Protein AF-A0A1D7XW94-F1 (afdb_monomer_lite)

Structure (mmCIF, N/CA/C/O backbone):
data_AF-A0A1D7XW94-F1
#
_entry.id   AF-A0A1D7XW94-F1
#
loop_
_atom_site.group_PDB
_atom_site.id
_atom_site.type_symbol
_atom_site.label_atom_id
_atom_site.label_alt_id
_atom_site.label_comp_id
_atom_site.label_asym_id
_atom_site.label_entity_id
_atom_site.label_seq_id
_atom_site.pdbx_PDB_ins_code
_atom_site.Cartn_x
_atom_site.Cartn_y
_atom_site.Cartn_z
_atom_site.occupancy
_atom_site.B_iso_or_equiv
_atom_site.auth_seq_id
_atom_site.auth_comp_id
_atom_site.auth_asym_id
_atom_site.auth_atom_id
_atom_site.pdbx_PDB_model_num
ATOM 1 N N . MET A 1 1 ? 19.358 -14.619 -6.411 1.00 56.75 1 MET A N 1
ATOM 2 C CA . MET A 1 1 ? 19.531 -14.337 -4.968 1.00 56.75 1 MET A CA 1
ATOM 3 C C . MET A 1 1 ? 19.010 -12.947 -4.618 1.00 56.75 1 MET A C 1
ATOM 5 O O . MET A 1 1 ? 18.462 -12.773 -3.538 1.00 56.75 1 MET A O 1
ATOM 9 N N . ASP A 1 2 ? 19.116 -11.988 -5.538 1.00 65.12 2 ASP A N 1
ATOM 10 C CA . ASP A 1 2 ? 18.770 -10.585 -5.275 1.00 65.12 2 ASP A CA 1
ATOM 11 C C . ASP A 1 2 ? 17.261 -10.342 -5.150 1.00 65.12 2 ASP A C 1
ATOM 13 O O . ASP A 1 2 ? 16.844 -9.642 -4.238 1.00 65.12 2 ASP A O 1
ATOM 17 N N . TYR A 1 3 ? 16.421 -11.068 -5.896 1.00 61.44 3 TYR A N 1
ATOM 18 C CA . TYR A 1 3 ? 14.959 -11.053 -5.703 1.00 61.44 3 TYR A CA 1
ATOM 19 C C . TYR A 1 3 ? 14.503 -11.520 -4.308 1.00 61.44 3 TYR A C 1
ATOM 21 O O . TYR A 1 3 ? 13.499 -11.045 -3.788 1.00 61.44 3 TYR A O 1
ATOM 29 N N . LEU A 1 4 ? 15.251 -12.431 -3.674 1.00 61.69 4 LEU A N 1
ATOM 30 C CA . LEU A 1 4 ? 14.931 -12.933 -2.333 1.00 61.69 4 LEU A CA 1
ATOM 31 C C . LEU A 1 4 ? 15.350 -11.927 -1.250 1.00 61.69 4 LEU A C 1
ATOM 33 O O . LEU A 1 4 ? 14.636 -11.745 -0.266 1.00 61.69 4 LEU A O 1
ATOM 37 N N . LYS A 1 5 ? 16.467 -11.217 -1.471 1.00 63.78 5 LYS A N 1
ATOM 38 C CA . LYS A 1 5 ? 16.864 -10.061 -0.654 1.00 63.78 5 LYS A CA 1
ATOM 39 C C . LYS A 1 5 ? 15.837 -8.934 -0.775 1.00 63.78 5 LYS A C 1
ATOM 41 O O . LYS A 1 5 ? 15.461 -8.370 0.242 1.00 63.78 5 LYS A O 1
ATOM 46 N N . LEU A 1 6 ? 15.334 -8.675 -1.984 1.00 65.19 6 LEU A N 1
ATOM 47 C CA . LEU A 1 6 ? 14.254 -7.722 -2.253 1.00 65.19 6 LEU A CA 1
ATOM 48 C C . LEU A 1 6 ? 12.985 -8.040 -1.467 1.00 65.19 6 LEU A C 1
ATOM 50 O O . LEU A 1 6 ? 12.445 -7.167 -0.800 1.00 65.19 6 LEU A O 1
ATOM 54 N N . GLY A 1 7 ? 12.524 -9.293 -1.541 1.00 64.81 7 GLY A N 1
ATOM 55 C CA . GLY A 1 7 ? 11.327 -9.729 -0.828 1.00 64.81 7 GLY A CA 1
ATOM 56 C C . GLY A 1 7 ? 11.471 -9.518 0.676 1.00 64.81 7 GLY A C 1
ATOM 57 O O . GLY A 1 7 ? 10.604 -8.917 1.298 1.00 64.81 7 GLY A O 1
ATOM 58 N N . LEU A 1 8 ? 12.605 -9.921 1.257 1.00 63.69 8 LEU A N 1
ATOM 59 C CA . LEU A 1 8 ? 12.898 -9.696 2.677 1.00 63.69 8 LEU A CA 1
ATOM 60 C C . LEU A 1 8 ? 12.964 -8.209 3.040 1.00 63.69 8 LEU A C 1
ATOM 62 O O . LEU A 1 8 ? 12.473 -7.823 4.097 1.00 63.69 8 LEU A O 1
ATOM 66 N N . LEU A 1 9 ? 13.533 -7.376 2.169 1.00 67.94 9 LEU A N 1
ATOM 67 C CA . LEU A 1 9 ? 13.648 -5.941 2.391 1.00 67.94 9 LEU A CA 1
ATOM 68 C C . LEU A 1 9 ? 12.273 -5.254 2.353 1.00 67.94 9 LEU A C 1
ATOM 70 O O . LEU A 1 9 ? 11.955 -4.490 3.259 1.00 67.94 9 LEU A O 1
ATOM 74 N N . PHE A 1 10 ? 11.429 -5.572 1.367 1.00 67.56 10 PHE A N 1
ATOM 75 C CA . PHE A 1 10 ? 10.067 -5.037 1.274 1.00 67.56 10 PHE A CA 1
ATOM 76 C C . PHE A 1 10 ? 9.159 -5.548 2.387 1.00 67.56 10 PHE A C 1
ATOM 78 O O . PHE A 1 10 ? 8.374 -4.776 2.926 1.00 67.56 10 PHE A O 1
ATOM 85 N N . SER A 1 11 ? 9.323 -6.806 2.798 1.00 64.81 11 SER A N 1
ATOM 86 C CA . SER A 1 11 ? 8.628 -7.367 3.962 1.00 64.81 11 SER A CA 1
ATOM 87 C C . SER A 1 11 ? 9.019 -6.625 5.241 1.00 64.81 11 SER A C 1
ATOM 89 O O . SER A 1 11 ? 8.159 -6.240 6.028 1.00 64.81 11 SER A O 1
ATOM 91 N N . ALA A 1 12 ? 10.322 -6.397 5.439 1.00 63.41 12 ALA A N 1
ATOM 92 C CA . ALA A 1 12 ? 10.849 -5.715 6.612 1.00 63.41 12 ALA A CA 1
ATOM 93 C C . ALA A 1 12 ? 10.420 -4.246 6.653 1.00 63.41 12 ALA A C 1
ATOM 95 O O . ALA A 1 12 ? 9.953 -3.795 7.693 1.00 63.41 12 ALA A O 1
ATOM 96 N N . PHE A 1 13 ? 10.525 -3.511 5.541 1.00 66.19 13 PHE A N 1
ATOM 97 C CA . PHE A 1 13 ? 10.096 -2.113 5.486 1.00 66.19 13 PHE A CA 1
ATOM 98 C C . PHE A 1 13 ? 8.578 -1.963 5.526 1.00 66.19 13 PHE A C 1
ATOM 100 O O . PHE A 1 13 ? 8.105 -1.102 6.254 1.00 66.19 13 PHE A O 1
ATOM 107 N N . GLY A 1 14 ? 7.817 -2.794 4.811 1.00 66.00 14 GLY A N 1
ATOM 108 C CA . GLY A 1 14 ? 6.354 -2.748 4.819 1.00 66.00 14 GLY A CA 1
ATOM 109 C C . GLY A 1 14 ? 5.788 -3.010 6.214 1.00 66.00 14 GLY A C 1
ATOM 110 O O . GLY A 1 14 ? 5.032 -2.192 6.729 1.00 66.00 14 GLY A O 1
ATOM 111 N N . CYS A 1 15 ? 6.247 -4.069 6.891 1.00 63.59 15 CYS A N 1
ATOM 112 C CA . CYS A 1 15 ? 5.873 -4.306 8.287 1.00 63.59 15 CYS A CA 1
ATOM 113 C C . CYS A 1 15 ? 6.396 -3.220 9.233 1.00 63.59 15 CYS A C 1
ATOM 115 O O . CYS A 1 15 ? 5.693 -2.835 10.160 1.00 63.59 15 CYS A O 1
ATOM 117 N N . PHE A 1 16 ? 7.620 -2.720 9.041 1.00 61.59 16 PHE A N 1
ATOM 118 C CA . PHE A 1 16 ? 8.176 -1.685 9.912 1.00 61.59 16 PHE A CA 1
ATOM 119 C C . PHE A 1 16 ? 7.407 -0.370 9.793 1.00 61.59 16 PHE A C 1
ATOM 121 O O . PHE A 1 16 ? 7.019 0.195 10.811 1.00 61.59 16 PHE A O 1
ATOM 128 N N . PHE A 1 17 ? 7.163 0.112 8.574 1.00 63.09 17 PHE A N 1
ATOM 129 C CA . PHE A 1 17 ? 6.414 1.341 8.352 1.00 63.09 17 PHE A CA 1
ATOM 130 C C . PHE A 1 17 ? 4.985 1.201 8.834 1.00 63.09 17 PHE A C 1
ATOM 132 O O . PHE A 1 17 ? 4.519 2.094 9.527 1.00 63.09 17 PHE A O 1
ATOM 139 N N . GLU A 1 18 ? 4.312 0.091 8.552 1.00 64.94 18 GLU A N 1
ATOM 140 C CA . GLU A 1 18 ? 2.935 -0.087 8.992 1.00 64.94 18 GLU A CA 1
ATOM 141 C C . GLU A 1 18 ? 2.832 -0.157 10.519 1.00 64.94 18 GLU A C 1
ATOM 143 O O . GLU A 1 18 ? 2.055 0.609 11.083 1.00 64.94 18 GLU A O 1
ATOM 148 N N . VAL A 1 19 ? 3.684 -0.930 11.207 1.00 60.78 19 VAL A N 1
ATOM 149 C CA . VAL A 1 19 ? 3.743 -0.955 12.682 1.00 60.78 19 VAL A CA 1
ATOM 150 C C . VAL A 1 19 ? 4.079 0.425 13.250 1.00 60.78 19 VAL A C 1
ATOM 152 O O . VAL A 1 19 ? 3.491 0.847 14.244 1.00 60.78 19 VAL A O 1
ATOM 155 N N . VAL A 1 20 ? 5.009 1.165 12.644 1.00 59.38 20 VAL A N 1
ATOM 156 C CA . VAL A 1 20 ? 5.377 2.518 13.091 1.00 59.38 20 VAL A CA 1
ATOM 157 C C . VAL A 1 20 ? 4.236 3.511 12.849 1.00 59.38 20 VAL A C 1
ATOM 159 O O . VAL A 1 20 ? 3.921 4.302 13.733 1.00 59.38 20 VAL A O 1
ATOM 162 N N . PHE A 1 21 ? 3.574 3.473 11.696 1.00 63.09 21 PHE A N 1
ATOM 163 C CA . PHE A 1 21 ? 2.481 4.387 11.373 1.00 63.09 21 PHE A CA 1
ATOM 164 C C . PHE A 1 21 ? 1.230 4.095 12.191 1.00 63.09 21 PHE A C 1
ATOM 166 O O . PHE A 1 21 ? 0.681 5.031 12.769 1.00 63.09 21 PHE A O 1
ATOM 173 N N . THR A 1 22 ? 0.805 2.833 12.294 1.00 62.53 22 THR A N 1
ATOM 174 C CA . THR A 1 22 ? -0.325 2.446 13.154 1.00 62.53 22 THR A CA 1
ATOM 175 C C . THR A 1 22 ? -0.016 2.764 14.610 1.00 62.53 22 THR A C 1
ATOM 177 O O . THR A 1 22 ? -0.821 3.418 15.263 1.00 62.53 22 THR A O 1
ATOM 180 N N . SER A 1 23 ? 1.189 2.449 15.103 1.00 57.44 23 SER A N 1
ATOM 181 C CA . SER A 1 23 ? 1.563 2.780 16.484 1.00 57.44 23 SER A CA 1
ATOM 182 C C . SER A 1 23 ? 1.572 4.278 16.775 1.00 57.44 23 SER A C 1
ATOM 184 O O . SER A 1 23 ? 1.051 4.694 17.811 1.00 57.44 23 SER A O 1
ATOM 186 N N . ILE A 1 24 ? 2.133 5.103 15.887 1.00 63.44 24 ILE A N 1
ATOM 187 C CA . ILE A 1 24 ? 2.153 6.562 16.047 1.00 63.44 24 ILE A CA 1
ATOM 188 C C . ILE A 1 24 ? 0.734 7.122 15.952 1.00 63.44 24 ILE A C 1
ATOM 190 O O . ILE A 1 24 ? 0.333 7.914 16.805 1.00 63.44 24 ILE A O 1
ATOM 194 N N . TYR A 1 25 ? -0.030 6.716 14.939 1.00 64.06 25 TYR A N 1
ATOM 195 C CA . TYR A 1 25 ? -1.378 7.215 14.702 1.00 64.06 25 TYR A CA 1
ATOM 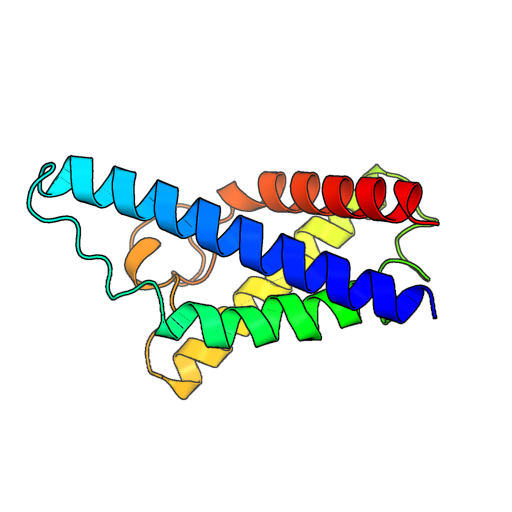196 C C . TYR A 1 25 ? -2.322 6.854 15.851 1.00 64.06 25 TYR A C 1
ATOM 198 O O . TYR A 1 25 ? -2.956 7.747 16.417 1.00 64.06 25 TYR A O 1
ATOM 206 N N . ASP A 1 26 ? -2.348 5.588 16.269 1.00 63.47 26 ASP A N 1
ATOM 207 C CA . ASP A 1 26 ? -3.191 5.124 17.370 1.00 63.47 26 ASP A CA 1
ATOM 208 C C . ASP A 1 26 ? -2.783 5.772 18.689 1.00 63.47 26 ASP A C 1
ATOM 210 O O . ASP A 1 26 ? -3.645 6.201 19.457 1.00 63.47 26 ASP A O 1
ATOM 214 N N . SER A 1 27 ? -1.478 5.947 18.927 1.00 61.34 27 SER A N 1
ATOM 215 C CA . SER A 1 27 ? -0.986 6.674 20.102 1.00 61.34 27 SER A CA 1
ATOM 216 C C . SER A 1 27 ? -1.455 8.128 20.106 1.00 61.34 27 SER A C 1
ATOM 218 O O . SER A 1 27 ? -1.871 8.628 21.150 1.00 61.34 27 SER A O 1
ATOM 220 N N . ILE A 1 28 ? -1.429 8.813 18.958 1.00 68.12 28 ILE A N 1
ATOM 221 C CA . ILE A 1 28 ? -1.916 10.193 18.828 1.00 68.12 28 ILE A CA 1
ATOM 222 C C . ILE A 1 28 ? -3.431 10.248 19.057 1.00 68.12 28 ILE A C 1
ATOM 224 O O . ILE A 1 28 ? -3.906 11.083 19.826 1.00 68.12 28 ILE A O 1
ATOM 228 N N . VAL A 1 29 ? -4.200 9.352 18.435 1.00 67.12 29 VAL A N 1
ATOM 229 C CA . VAL A 1 29 ? -5.664 9.325 18.553 1.00 67.12 29 VAL A CA 1
ATOM 230 C C . VAL A 1 29 ? -6.101 9.000 19.981 1.00 67.12 29 VAL A C 1
ATOM 232 O O . VAL A 1 29 ? -6.954 9.703 20.529 1.00 67.12 29 VAL A O 1
ATOM 235 N N . GLN A 1 30 ? -5.508 7.983 20.609 1.00 65.62 30 GLN A N 1
ATOM 236 C CA . GLN A 1 30 ? -5.800 7.621 21.997 1.00 65.62 30 GLN A CA 1
ATOM 237 C C . GLN A 1 30 ? -5.363 8.725 22.963 1.00 65.62 30 GLN A C 1
ATOM 239 O O . GLN A 1 30 ? -6.108 9.062 23.884 1.00 65.62 30 GLN A O 1
ATOM 244 N N . TYR A 1 31 ? -4.211 9.362 22.729 1.00 69.06 31 TYR A N 1
ATOM 245 C CA . TYR A 1 31 ? -3.770 10.506 23.526 1.00 69.06 31 TYR A CA 1
ATOM 246 C C . TYR A 1 31 ? -4.766 11.671 23.463 1.00 69.06 31 TYR A C 1
ATOM 248 O O . TYR A 1 31 ? -5.091 12.247 24.502 1.00 69.06 31 TYR A O 1
ATOM 256 N N . ILE A 1 32 ? -5.283 11.992 22.271 1.00 75.88 32 ILE A N 1
ATOM 257 C CA . ILE A 1 32 ? -6.263 13.070 22.073 1.00 75.88 32 ILE A CA 1
ATOM 258 C C . ILE A 1 32 ? -7.615 12.727 22.715 1.00 75.88 32 ILE A C 1
ATOM 260 O O . ILE A 1 32 ? -8.233 13.600 23.321 1.00 75.88 32 ILE A O 1
ATOM 264 N N . LYS A 1 33 ? -8.090 11.481 22.584 1.00 72.88 33 LYS A N 1
ATOM 265 C CA . LYS A 1 33 ? -9.424 11.079 23.062 1.00 72.88 33 LYS A CA 1
ATOM 266 C C . LYS A 1 33 ? -9.483 10.768 24.557 1.00 72.88 33 LYS A C 1
ATOM 268 O O . LYS A 1 33 ? -10.458 11.130 25.207 1.00 72.88 33 LYS A O 1
ATOM 273 N N . GLU A 1 34 ? -8.481 10.080 25.098 1.00 71.12 34 GLU A N 1
ATOM 274 C CA . GLU A 1 34 ? -8.553 9.471 26.437 1.00 71.12 34 GLU A CA 1
ATOM 275 C C . GLU A 1 34 ? -7.481 9.976 27.412 1.00 71.12 34 GLU A C 1
ATOM 277 O O . GLU A 1 34 ? -7.540 9.704 28.616 1.00 71.1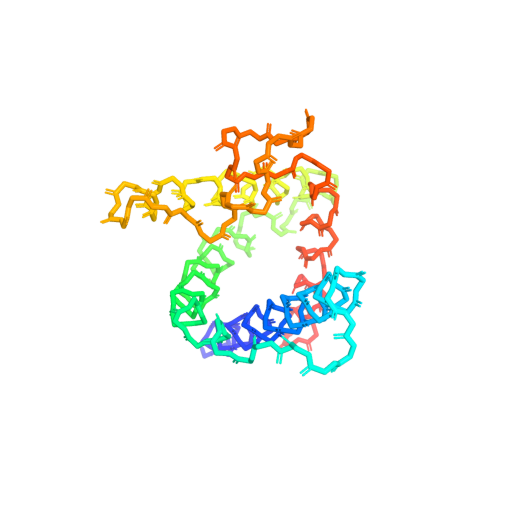2 34 GLU A O 1
ATOM 282 N N . GLY A 1 35 ? -6.514 10.748 26.913 1.00 65.81 35 GLY A N 1
ATOM 283 C CA . GLY A 1 35 ? -5.380 11.235 27.687 1.00 65.81 35 GLY A CA 1
ATOM 284 C C . GLY A 1 35 ? -4.311 10.164 27.944 1.00 65.81 35 GLY A C 1
ATOM 285 O O . GLY A 1 35 ? -4.508 8.961 27.787 1.00 65.81 35 GLY A O 1
ATOM 286 N N . ARG A 1 36 ? -3.128 10.610 28.385 1.00 61.47 36 ARG A N 1
ATOM 287 C CA . ARG A 1 36 ? -1.884 9.811 28.454 1.00 61.47 36 ARG A CA 1
ATOM 288 C C . ARG A 1 36 ? -1.962 8.492 29.248 1.00 61.47 36 ARG A C 1
ATOM 290 O O . ARG A 1 36 ? -1.093 7.646 29.080 1.00 61.47 36 ARG A O 1
ATOM 297 N N . LYS A 1 37 ? -2.938 8.318 30.147 1.00 57.75 37 LYS A N 1
ATOM 298 C CA . LYS A 1 37 ? -2.992 7.190 31.102 1.00 57.75 37 LYS A CA 1
ATOM 299 C C . LYS A 1 37 ? -3.723 5.939 30.593 1.00 57.75 37 LYS A C 1
ATOM 301 O O . LYS A 1 37 ? -3.690 4.934 31.294 1.00 57.75 37 LYS A O 1
ATOM 306 N N . LYS A 1 38 ? -4.382 5.994 29.432 1.00 53.81 38 LYS A N 1
ATOM 307 C CA . LYS A 1 38 ? -5.238 4.908 28.918 1.00 53.81 38 LYS A CA 1
ATOM 308 C C . LYS A 1 38 ? -4.815 4.343 27.559 1.00 53.81 38 LYS A C 1
ATOM 310 O O . LYS A 1 38 ? -5.591 3.630 26.940 1.00 53.81 38 LYS A O 1
ATOM 315 N N . VAL A 1 39 ? -3.594 4.631 27.108 1.00 56.31 39 VAL A N 1
ATOM 316 C CA . VAL A 1 39 ? -3.110 4.102 25.827 1.00 56.31 39 VAL A CA 1
ATOM 317 C C . VAL A 1 39 ? -2.981 2.573 25.926 1.00 56.31 39 VAL A C 1
ATOM 319 O O . VAL A 1 39 ? -2.158 2.078 26.697 1.00 56.31 39 VAL A O 1
ATOM 322 N N . ASP A 1 40 ? -3.825 1.828 25.207 1.00 51.81 40 ASP A N 1
ATOM 323 C CA . ASP A 1 40 ? -3.903 0.364 25.275 1.00 51.81 40 ASP A CA 1
ATOM 324 C C . ASP A 1 40 ? -3.080 -0.272 24.148 1.00 51.81 40 ASP A C 1
ATOM 326 O O . ASP A 1 40 ? -3.410 -0.166 22.968 1.00 51.81 40 ASP A O 1
ATOM 330 N N . VAL A 1 41 ? -1.996 -0.948 24.538 1.00 53.94 41 VAL A N 1
ATOM 331 C CA . VAL A 1 41 ? -0.926 -1.440 23.651 1.00 53.94 41 VAL A CA 1
ATOM 332 C C . VAL A 1 41 ? -1.209 -2.831 23.054 1.00 53.94 41 VAL A C 1
ATOM 334 O O . VAL A 1 41 ? -0.344 -3.446 22.434 1.00 53.94 41 VAL A O 1
ATOM 337 N N . ARG A 1 42 ? -2.414 -3.380 23.254 1.00 46.91 42 ARG A N 1
ATOM 338 C CA . ARG A 1 42 ? -2.732 -4.788 22.936 1.00 46.91 42 ARG A CA 1
ATOM 339 C C . ARG A 1 42 ? -3.261 -5.033 21.518 1.00 46.91 42 ARG A C 1
ATOM 341 O O . ARG A 1 42 ? -3.111 -6.142 21.012 1.00 46.91 42 ARG A O 1
ATOM 348 N N . PHE A 1 43 ? -3.802 -4.016 20.843 1.00 44.41 43 PHE A N 1
ATOM 349 C CA . PHE A 1 43 ? -4.267 -4.119 19.444 1.00 44.41 43 PHE A CA 1
ATOM 350 C C . PHE A 1 43 ? -3.129 -4.209 18.406 1.00 44.41 43 PHE A C 1
ATOM 352 O O . PHE A 1 43 ? -3.376 -4.459 17.231 1.00 44.41 43 PHE A O 1
ATOM 359 N N . PHE A 1 44 ? -1.878 -4.117 18.859 1.00 52.19 44 PHE A N 1
ATOM 360 C CA . PHE A 1 44 ? -0.658 -4.083 18.052 1.00 52.19 44 PHE A CA 1
ATOM 361 C C . PHE A 1 44 ? -0.191 -5.469 17.566 1.00 52.19 44 PHE A C 1
ATOM 363 O O . PHE A 1 44 ? 0.793 -5.559 16.843 1.00 52.19 44 PHE A O 1
ATOM 370 N N . GLY A 1 45 ? -0.815 -6.572 18.003 1.00 43.03 45 GLY A N 1
ATOM 371 C CA . GLY A 1 45 ? -0.290 -7.931 17.777 1.00 43.03 45 GLY A CA 1
ATOM 372 C C . GLY A 1 45 ? -1.019 -8.757 16.713 1.00 43.03 45 GLY A C 1
ATOM 373 O O . GLY A 1 45 ? -0.379 -9.391 15.879 1.00 43.03 45 GLY A O 1
ATOM 374 N N . TYR A 1 46 ? -2.355 -8.768 16.742 1.00 50.28 46 TYR A N 1
ATOM 375 C CA . TYR A 1 46 ? -3.161 -9.651 15.882 1.00 50.28 46 TYR A CA 1
ATOM 376 C C . TYR A 1 46 ? -3.172 -9.203 14.420 1.00 50.28 46 TYR A C 1
ATOM 378 O O . TYR A 1 46 ? -3.044 -10.025 13.514 1.00 50.28 46 TYR A O 1
ATOM 386 N N . TRP A 1 47 ? -3.264 -7.895 14.196 1.00 55.03 47 TRP A N 1
ATOM 387 C CA . TRP A 1 47 ? -3.243 -7.321 12.857 1.00 55.03 47 TRP A CA 1
ATOM 388 C C . TRP A 1 47 ? -1.862 -7.435 12.210 1.00 55.03 47 TRP A C 1
ATOM 390 O O . TRP A 1 47 ? -1.762 -7.813 11.047 1.00 55.03 47 TRP A O 1
ATOM 400 N N . SER A 1 48 ? -0.797 -7.275 12.997 1.00 54.28 48 SER A N 1
ATOM 401 C CA . SER A 1 48 ? 0.599 -7.398 12.562 1.00 54.28 48 SER A CA 1
ATOM 402 C C . SER A 1 48 ? 0.922 -8.736 11.890 1.00 54.28 48 SER A C 1
ATOM 404 O O . SER A 1 48 ? 1.710 -8.776 10.951 1.00 54.28 48 SER A O 1
ATOM 406 N N . ILE A 1 49 ? 0.290 -9.842 12.305 1.00 62.28 49 ILE A N 1
ATOM 407 C CA . ILE A 1 49 ? 0.481 -11.154 11.657 1.00 62.28 49 ILE A CA 1
ATOM 408 C C . ILE A 1 49 ? -0.160 -11.189 10.263 1.00 62.28 49 ILE A C 1
ATOM 410 O O . ILE A 1 49 ? 0.434 -11.715 9.321 1.00 62.28 49 ILE A O 1
ATOM 414 N N . LEU A 1 50 ? -1.357 -10.619 10.111 1.00 63.41 50 LEU A N 1
ATOM 415 C CA . LEU A 1 50 ? -2.031 -10.528 8.813 1.00 63.41 50 LEU A CA 1
ATOM 416 C C . LEU A 1 50 ? -1.287 -9.572 7.875 1.00 63.41 50 LEU A C 1
ATOM 418 O O . LEU A 1 50 ? -1.148 -9.852 6.685 1.00 63.41 50 LEU A O 1
ATOM 422 N N . TYR A 1 51 ? -0.715 -8.502 8.418 1.00 63.78 51 TYR A N 1
ATOM 423 C CA . TYR A 1 51 ? 0.103 -7.563 7.665 1.00 63.78 51 TYR A CA 1
ATOM 424 C C . TYR A 1 51 ? 1.451 -8.140 7.231 1.00 63.78 51 TYR A C 1
ATOM 426 O O . TYR A 1 51 ? 1.890 -7.846 6.124 1.00 63.78 51 TYR A O 1
ATOM 434 N N . ILE A 1 52 ? 2.063 -9.051 7.998 1.00 66.25 52 ILE A N 1
ATOM 435 C CA . ILE A 1 52 ? 3.210 -9.841 7.509 1.00 66.25 52 ILE A CA 1
ATOM 436 C C . ILE A 1 52 ? 2.839 -10.625 6.246 1.00 66.25 52 ILE A C 1
ATOM 438 O O . ILE A 1 52 ? 3.646 -10.733 5.329 1.00 66.25 52 ILE A O 1
ATOM 442 N N . LEU A 1 53 ? 1.620 -11.153 6.150 1.00 68.06 53 LEU A N 1
ATOM 443 C CA . LEU A 1 53 ? 1.160 -11.842 4.942 1.00 68.06 53 LEU A CA 1
ATOM 444 C C . LEU A 1 53 ? 0.979 -10.868 3.767 1.00 68.06 53 LEU A C 1
ATOM 446 O O . LEU A 1 53 ? 1.449 -11.138 2.660 1.00 68.06 53 LEU A O 1
ATOM 450 N N . VAL A 1 54 ? 0.353 -9.716 4.007 1.00 69.50 54 VAL A N 1
ATOM 451 C CA . VAL A 1 54 ? 0.092 -8.704 2.971 1.00 69.50 54 VAL A CA 1
ATOM 452 C C . VAL A 1 54 ? 1.390 -8.048 2.492 1.00 69.50 54 VAL A C 1
ATOM 454 O O . VAL A 1 54 ? 1.723 -8.127 1.310 1.00 69.50 54 VAL A O 1
ATOM 457 N N . TYR A 1 55 ? 2.166 -7.451 3.391 1.00 68.69 55 TYR A N 1
ATOM 458 C CA . TYR A 1 55 ? 3.412 -6.770 3.039 1.00 68.69 55 TYR A CA 1
ATOM 459 C C . TYR A 1 55 ? 4.548 -7.745 2.742 1.00 68.69 55 TYR A C 1
ATOM 461 O O . TYR A 1 55 ? 5.399 -7.469 1.899 1.00 68.69 55 TYR A O 1
ATOM 469 N N . GLY A 1 56 ? 4.560 -8.903 3.399 1.00 67.94 56 GLY A N 1
ATOM 470 C CA . GLY A 1 56 ? 5.644 -9.858 3.237 1.00 67.94 56 GLY A CA 1
ATOM 471 C C . GLY A 1 56 ? 5.516 -10.733 1.998 1.00 67.94 56 GLY A C 1
ATOM 472 O O . GLY A 1 56 ? 6.506 -10.986 1.311 1.00 67.94 56 GLY A O 1
ATOM 473 N N . VAL A 1 57 ? 4.296 -11.165 1.666 1.00 74.50 57 VAL A N 1
ATOM 474 C CA . VAL A 1 57 ? 4.057 -12.078 0.541 1.00 74.50 57 VAL A CA 1
ATOM 475 C C . VAL A 1 57 ? 3.444 -11.345 -0.642 1.00 74.50 57 VAL A C 1
ATOM 477 O O . VAL A 1 57 ? 4.014 -11.388 -1.733 1.00 74.50 57 VAL A O 1
ATOM 480 N N . VAL A 1 58 ? 2.306 -10.669 -0.456 1.00 76.12 58 VAL A N 1
ATOM 481 C CA . VAL A 1 58 ? 1.552 -10.073 -1.574 1.00 76.12 58 VAL A CA 1
ATOM 482 C C . VAL A 1 58 ? 2.319 -8.902 -2.186 1.00 76.12 58 VAL A C 1
ATOM 484 O O . VAL A 1 58 ? 2.545 -8.895 -3.397 1.00 76.12 58 VAL A O 1
ATOM 487 N N . LEU A 1 59 ? 2.791 -7.961 -1.365 1.00 77.50 59 LEU A N 1
ATOM 488 C CA . LEU A 1 59 ? 3.545 -6.801 -1.840 1.00 77.50 59 LEU A CA 1
ATOM 489 C C . LEU A 1 59 ? 4.887 -7.205 -2.464 1.00 77.50 59 LEU A C 1
ATOM 491 O O . LEU A 1 59 ? 5.206 -6.768 -3.569 1.00 77.50 59 LEU A O 1
ATOM 495 N N . SER A 1 60 ? 5.648 -8.087 -1.812 1.00 76.19 60 SER A N 1
ATOM 496 C CA . SER A 1 60 ? 6.892 -8.631 -2.375 1.00 76.19 60 SER A CA 1
ATOM 497 C C . SER A 1 60 ? 6.662 -9.315 -3.727 1.00 76.19 60 SER A C 1
ATOM 499 O O . SER A 1 60 ? 7.427 -9.106 -4.669 1.00 76.19 60 SER A O 1
ATOM 501 N N . SER A 1 61 ? 5.589 -10.106 -3.847 1.00 79.94 61 SER A N 1
ATOM 502 C CA . SER A 1 61 ? 5.234 -10.785 -5.099 1.00 79.94 61 SER A CA 1
ATOM 503 C C . SER A 1 61 ? 4.850 -9.788 -6.186 1.00 79.94 61 SER A C 1
ATOM 505 O O . SER A 1 61 ? 5.301 -9.934 -7.319 1.00 79.94 61 SER A O 1
ATOM 507 N N . PHE A 1 62 ? 4.077 -8.749 -5.853 1.00 82.94 62 PHE A N 1
ATOM 508 C CA . PHE A 1 62 ? 3.772 -7.660 -6.780 1.00 82.94 62 PHE A CA 1
ATOM 509 C C . PHE A 1 62 ? 5.053 -6.993 -7.289 1.00 82.94 62 PHE A C 1
ATOM 511 O O . PHE A 1 62 ? 5.215 -6.830 -8.497 1.00 82.94 62 PHE A O 1
ATOM 518 N N . TRP A 1 63 ? 6.001 -6.678 -6.405 1.00 80.62 63 TRP A N 1
ATOM 519 C CA . TRP A 1 63 ? 7.255 -6.049 -6.816 1.00 80.62 63 TRP A CA 1
ATOM 520 C C . TRP A 1 63 ? 8.079 -6.926 -7.757 1.00 80.62 63 TRP A C 1
ATOM 522 O O . TRP A 1 63 ? 8.495 -6.471 -8.822 1.00 80.62 63 TRP A O 1
ATOM 532 N N . ILE A 1 64 ? 8.288 -8.190 -7.386 1.00 80.25 64 ILE A N 1
ATOM 533 C CA . ILE A 1 64 ? 9.155 -9.115 -8.126 1.00 80.25 64 ILE A CA 1
ATOM 534 C C . ILE A 1 64 ? 8.525 -9.528 -9.460 1.00 80.25 64 ILE A C 1
ATOM 536 O O . ILE A 1 64 ? 9.219 -9.600 -10.472 1.00 80.25 64 ILE A O 1
ATOM 540 N N . LEU A 1 65 ? 7.224 -9.823 -9.463 1.00 83.38 65 LEU A N 1
ATOM 541 C CA . LEU A 1 65 ? 6.544 -10.416 -10.614 1.00 83.38 65 LEU A CA 1
ATOM 542 C C . LEU A 1 65 ? 5.917 -9.377 -11.542 1.00 83.38 65 LEU A C 1
ATOM 544 O O . LEU A 1 65 ? 5.711 -9.680 -12.715 1.00 83.38 65 LEU A O 1
ATOM 548 N N . VAL A 1 66 ? 5.592 -8.184 -11.034 1.00 85.12 66 VAL A N 1
ATOM 549 C CA . VAL A 1 66 ? 4.848 -7.165 -11.786 1.00 85.12 66 VAL A CA 1
ATOM 550 C C . VAL A 1 66 ? 5.630 -5.860 -11.893 1.00 85.12 66 VAL A C 1
ATOM 552 O O . VAL A 1 66 ? 5.935 -5.421 -13.002 1.00 85.12 66 VAL A O 1
ATOM 555 N N . ALA A 1 67 ? 5.971 -5.239 -10.763 1.00 84.25 67 ALA A N 1
ATOM 556 C CA . ALA A 1 67 ? 6.499 -3.880 -10.764 1.00 84.25 67 ALA A CA 1
ATOM 557 C C . ALA A 1 67 ? 7.870 -3.784 -11.445 1.00 84.25 67 ALA A C 1
ATOM 559 O O . ALA A 1 67 ? 8.014 -3.040 -12.408 1.00 84.25 67 ALA A O 1
ATOM 560 N N . VAL A 1 68 ? 8.856 -4.575 -11.011 1.00 82.44 68 VAL A N 1
ATOM 561 C CA . VAL A 1 68 ? 10.211 -4.575 -11.589 1.00 82.44 68 VAL A CA 1
ATOM 562 C C . VAL A 1 68 ? 10.215 -4.906 -13.092 1.00 82.44 68 VAL A C 1
ATOM 564 O O . VAL A 1 68 ? 10.803 -4.138 -13.853 1.00 82.44 68 VAL A O 1
ATOM 567 N N . PRO A 1 69 ? 9.584 -6.001 -13.562 1.00 84.62 69 PRO A N 1
ATOM 568 C CA . PRO A 1 69 ? 9.659 -6.371 -14.975 1.00 84.62 69 PRO A CA 1
ATOM 569 C C 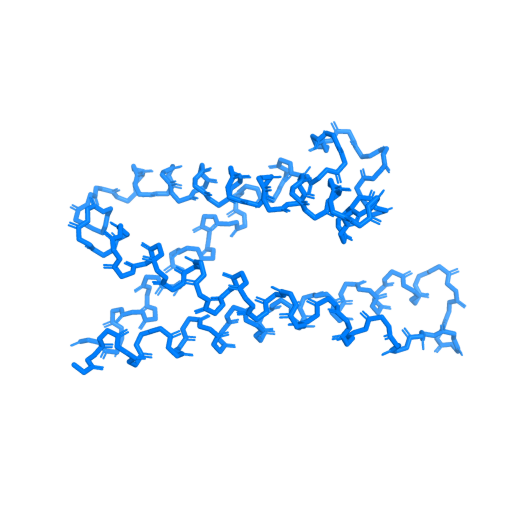. PRO A 1 69 ? 8.840 -5.472 -15.912 1.00 84.62 69 PRO A C 1
ATOM 571 O O . PRO A 1 69 ? 9.251 -5.288 -17.056 1.00 84.62 69 PRO A O 1
ATOM 574 N N . TYR A 1 70 ? 7.700 -4.927 -15.467 1.00 87.44 70 TYR A N 1
ATOM 575 C CA . TYR A 1 70 ? 6.743 -4.278 -16.378 1.00 87.44 70 TYR A CA 1
ATOM 576 C C . TYR A 1 70 ? 6.449 -2.813 -16.065 1.00 87.44 70 TYR A C 1
ATOM 578 O O . TYR A 1 70 ? 6.142 -2.059 -16.985 1.00 87.44 70 TYR A O 1
ATOM 586 N N . VAL A 1 71 ? 6.523 -2.396 -14.800 1.00 87.50 71 VAL A N 1
ATOM 587 C CA . VAL A 1 71 ? 6.166 -1.028 -14.390 1.00 87.50 71 VAL A CA 1
ATOM 588 C C . VAL A 1 71 ? 7.405 -0.140 -14.333 1.00 87.50 71 VAL A C 1
ATOM 590 O O . VAL A 1 71 ? 7.398 0.954 -14.881 1.00 87.50 71 VAL A O 1
ATOM 593 N N . TYR A 1 72 ? 8.501 -0.631 -13.758 1.00 84.94 72 TYR A N 1
ATOM 594 C CA . TYR A 1 72 ? 9.760 0.096 -13.578 1.00 84.94 72 TYR A CA 1
ATOM 595 C C . TYR A 1 72 ? 10.329 0.745 -14.855 1.00 84.94 72 TYR A C 1
ATOM 597 O O . TYR A 1 72 ? 10.819 1.871 -14.759 1.00 84.94 72 TYR A O 1
ATOM 605 N N . PRO A 1 73 ? 10.249 0.110 -16.047 1.00 89.00 73 PRO A N 1
ATOM 606 C CA . PRO A 1 73 ? 10.741 0.701 -17.295 1.00 89.00 73 PRO A CA 1
ATOM 607 C C . PRO A 1 73 ? 9.878 1.844 -17.858 1.00 89.00 73 PRO A C 1
ATOM 609 O O . PRO A 1 73 ? 10.273 2.468 -18.843 1.00 89.00 73 PRO A O 1
ATOM 612 N N . LEU A 1 74 ? 8.688 2.087 -17.302 1.00 90.69 74 LEU A N 1
ATOM 613 C CA . LEU A 1 74 ? 7.749 3.097 -17.795 1.00 90.69 74 LEU A CA 1
ATOM 614 C C . LEU A 1 74 ? 8.132 4.511 -17.332 1.00 90.69 74 LEU A C 1
ATOM 616 O O . LEU A 1 74 ? 8.941 4.704 -16.422 1.00 90.69 74 LEU A O 1
ATOM 620 N N . ASP A 1 75 ? 7.513 5.530 -17.936 1.00 93.50 75 ASP A N 1
ATOM 621 C CA . ASP A 1 75 ? 7.688 6.906 -17.475 1.00 93.50 75 ASP A CA 1
ATOM 622 C C . ASP A 1 75 ? 7.154 7.090 -16.045 1.00 93.50 75 ASP A C 1
ATOM 624 O O . ASP A 1 75 ? 6.238 6.407 -15.589 1.00 93.50 75 ASP A O 1
ATOM 628 N N . TRP A 1 76 ? 7.739 8.031 -15.309 1.00 90.19 76 TRP A N 1
ATOM 629 C CA . TRP A 1 76 ? 7.418 8.252 -13.900 1.00 90.19 76 TRP A CA 1
ATOM 630 C C . TRP A 1 76 ? 5.940 8.595 -13.641 1.00 90.19 76 TRP A C 1
ATOM 632 O O . TRP A 1 76 ? 5.404 8.176 -12.619 1.00 90.19 76 TRP A O 1
ATOM 642 N N . GLY A 1 77 ? 5.256 9.299 -14.546 1.00 91.81 77 GLY A N 1
ATOM 643 C CA . GLY A 1 77 ? 3.843 9.636 -14.376 1.00 91.81 77 GLY A CA 1
ATOM 644 C C . GLY A 1 77 ? 2.961 8.393 -14.467 1.00 91.81 77 GLY A C 1
ATOM 645 O O . GLY A 1 77 ? 2.131 8.149 -13.587 1.00 91.81 77 GLY A O 1
ATOM 646 N N . LEU A 1 78 ? 3.193 7.563 -15.487 1.00 91.69 78 LEU A N 1
ATOM 647 C CA . LEU A 1 78 ? 2.467 6.309 -15.676 1.00 91.69 78 LEU A CA 1
ATOM 648 C C . LEU A 1 78 ? 2.754 5.302 -14.554 1.00 91.69 78 LEU A C 1
ATOM 650 O O . LEU A 1 78 ? 1.830 4.642 -14.077 1.00 91.69 78 LEU A O 1
ATOM 654 N N . ARG A 1 79 ? 4.001 5.237 -14.070 1.00 91.00 79 ARG A N 1
ATOM 655 C CA . ARG A 1 79 ? 4.371 4.427 -12.897 1.00 91.00 79 ARG A CA 1
ATOM 656 C C . ARG A 1 79 ? 3.594 4.839 -11.659 1.00 91.00 79 ARG A C 1
ATOM 658 O O . ARG A 1 79 ? 2.961 3.993 -11.036 1.00 91.00 79 ARG A O 1
ATOM 665 N N . GLY A 1 80 ? 3.583 6.134 -11.342 1.00 88.31 80 GLY A N 1
ATOM 666 C CA . GLY A 1 80 ? 2.852 6.654 -10.189 1.00 88.31 80 GLY A CA 1
ATOM 667 C C . GLY A 1 80 ? 1.360 6.331 -10.260 1.00 88.31 80 GLY A C 1
ATOM 668 O O . GLY A 1 80 ? 0.780 5.878 -9.277 1.00 88.31 80 GLY A O 1
ATOM 669 N N . PHE A 1 81 ? 0.749 6.477 -11.438 1.00 90.81 81 PHE A N 1
ATOM 670 C CA . PHE A 1 81 ? -0.653 6.114 -11.636 1.00 90.81 81 PHE A CA 1
ATOM 671 C C . PHE A 1 81 ? -0.913 4.615 -11.421 1.00 90.81 81 PHE A C 1
ATOM 673 O O . PHE A 1 81 ? -1.836 4.257 -10.688 1.00 90.81 81 PHE A O 1
ATOM 680 N N . ILE A 1 82 ? -0.086 3.740 -12.010 1.00 89.69 82 ILE A N 1
ATOM 681 C CA . ILE A 1 82 ? -0.203 2.283 -11.846 1.00 89.69 82 ILE A CA 1
ATOM 682 C C . ILE A 1 82 ? -0.013 1.890 -10.381 1.00 89.69 82 ILE A C 1
ATOM 684 O O . ILE A 1 82 ? -0.813 1.119 -9.859 1.00 89.69 82 ILE A O 1
ATOM 688 N N . TYR A 1 83 ? 0.999 2.431 -9.700 1.00 88.00 83 TYR A N 1
ATOM 689 C CA . TYR A 1 83 ? 1.227 2.151 -8.286 1.00 88.00 83 TYR A CA 1
ATOM 690 C C . TYR A 1 83 ? 0.055 2.584 -7.426 1.00 88.00 83 TYR A C 1
ATOM 692 O O . TYR A 1 83 ? -0.481 1.753 -6.699 1.00 88.00 83 TYR A O 1
ATOM 700 N N . GLY A 1 84 ? -0.389 3.836 -7.547 1.00 86.88 84 GLY A N 1
ATOM 701 C CA . GLY A 1 84 ? -1.528 4.329 -6.780 1.00 86.88 84 GLY A CA 1
ATOM 702 C C . GLY A 1 84 ? -2.766 3.454 -6.980 1.00 86.88 84 GLY A C 1
ATOM 703 O O . GLY A 1 84 ? -3.414 3.071 -6.008 1.00 86.88 84 GLY A O 1
ATOM 704 N N . LEU A 1 85 ? -3.072 3.083 -8.228 1.00 89.62 85 LEU A N 1
ATOM 705 C CA . LEU A 1 85 ? -4.234 2.253 -8.544 1.00 89.62 85 LEU A CA 1
ATOM 706 C C . LEU A 1 85 ? -4.096 0.825 -7.996 1.00 89.62 85 LEU A C 1
ATOM 708 O O . LEU A 1 85 ? -5.036 0.319 -7.388 1.00 89.62 85 LEU A O 1
ATOM 712 N N . CYS A 1 86 ? -2.933 0.192 -8.163 1.00 87.69 86 CYS A N 1
ATOM 713 C CA . CYS A 1 86 ? -2.660 -1.150 -7.648 1.00 87.69 86 CYS A CA 1
ATOM 714 C C . CYS A 1 86 ? -2.692 -1.197 -6.118 1.00 87.69 86 CYS A C 1
ATOM 716 O O . CYS A 1 86 ? -3.284 -2.118 -5.561 1.00 87.69 86 CYS A O 1
ATOM 718 N N . PHE A 1 87 ? -2.104 -0.208 -5.439 1.00 84.31 87 PHE A N 1
ATOM 719 C CA . PHE A 1 87 ? -2.133 -0.126 -3.982 1.00 84.31 87 PHE A CA 1
ATOM 720 C C . PHE A 1 87 ? -3.552 0.081 -3.464 1.00 84.31 87 PHE A C 1
ATOM 722 O O . PHE A 1 87 ? -3.978 -0.673 -2.597 1.00 84.31 87 PHE A O 1
ATOM 729 N N . HIS A 1 88 ? -4.327 1.007 -4.038 1.00 86.31 88 HIS A N 1
ATOM 730 C CA . HIS A 1 88 ? -5.706 1.212 -3.590 1.00 86.31 88 HIS A CA 1
ATOM 731 C C . HIS A 1 88 ? -6.619 0.023 -3.880 1.00 86.31 88 HIS A C 1
ATOM 733 O O . HIS A 1 88 ? -7.419 -0.360 -3.028 1.00 86.31 88 HIS A O 1
ATOM 739 N N . ALA A 1 89 ? -6.511 -0.578 -5.067 1.00 88.44 89 ALA A N 1
ATOM 740 C CA . ALA A 1 89 ? -7.298 -1.758 -5.406 1.00 88.44 89 ALA A CA 1
ATOM 741 C C . ALA A 1 89 ? -6.904 -2.956 -4.531 1.00 88.44 89 ALA A C 1
ATOM 743 O O . ALA A 1 89 ? -7.774 -3.663 -4.027 1.00 88.44 89 ALA A O 1
ATOM 744 N N . GLY A 1 90 ? -5.602 -3.165 -4.319 1.00 85.50 90 GLY A N 1
ATOM 745 C CA . GLY A 1 90 ? -5.075 -4.226 -3.466 1.00 85.50 90 GLY A CA 1
ATOM 746 C C . GLY A 1 90 ? -5.498 -4.063 -2.009 1.00 85.50 90 GLY A C 1
ATOM 747 O O . GLY A 1 90 ? -5.983 -5.020 -1.409 1.00 85.50 90 GLY A O 1
ATOM 748 N N . GLU A 1 91 ? -5.387 -2.849 -1.465 1.00 83.81 91 GLU A N 1
ATOM 749 C CA . GLU A 1 91 ? -5.856 -2.507 -0.122 1.00 83.81 91 GLU A CA 1
ATOM 750 C C . GLU A 1 91 ? -7.357 -2.779 0.006 1.00 83.81 91 GLU A C 1
ATOM 752 O O . GLU A 1 91 ? -7.770 -3.516 0.898 1.00 83.81 91 GLU A O 1
ATOM 757 N N . TYR A 1 92 ? -8.171 -2.288 -0.933 1.00 88.25 92 TYR A N 1
ATOM 758 C CA . TYR A 1 92 ? -9.614 -2.516 -0.924 1.00 88.25 92 TYR A CA 1
ATOM 759 C C . TYR A 1 92 ? -9.965 -4.006 -0.937 1.00 88.25 92 TYR A C 1
ATOM 761 O O . TYR A 1 92 ? -10.755 -4.462 -0.111 1.00 88.25 92 TYR A O 1
ATOM 769 N N . ILE A 1 93 ? -9.370 -4.783 -1.848 1.00 86.50 93 ILE A N 1
ATOM 770 C CA . ILE A 1 93 ? -9.621 -6.227 -1.956 1.00 86.50 93 ILE A CA 1
ATOM 771 C C . ILE A 1 93 ? -9.198 -6.937 -0.670 1.00 86.50 93 ILE A C 1
ATOM 773 O O . ILE A 1 93 ? -9.922 -7.811 -0.189 1.00 86.50 93 ILE A O 1
ATOM 777 N N . CYS A 1 94 ? -8.057 -6.560 -0.093 1.00 83.94 94 CYS A N 1
ATOM 778 C CA . CYS A 1 94 ? -7.575 -7.128 1.158 1.00 83.94 94 CYS A CA 1
ATOM 779 C C . CYS A 1 94 ? -8.548 -6.840 2.306 1.00 83.94 94 CYS A C 1
ATOM 781 O O . CYS A 1 94 ? -8.985 -7.766 2.985 1.00 83.94 94 CYS A O 1
ATOM 783 N N . MET A 1 95 ? -8.937 -5.579 2.491 1.00 84.94 95 MET A N 1
ATOM 784 C CA . MET A 1 95 ? -9.853 -5.161 3.554 1.00 84.94 95 MET A CA 1
ATOM 785 C C . MET A 1 95 ? -11.231 -5.801 3.400 1.00 84.94 95 MET A C 1
ATOM 787 O O . MET A 1 95 ? -11.779 -6.314 4.372 1.00 84.94 95 MET A O 1
ATOM 791 N N . TYR A 1 96 ? -11.745 -5.867 2.173 1.00 88.56 96 TYR A N 1
ATOM 792 C CA . TYR A 1 96 ? -12.997 -6.552 1.876 1.00 88.56 96 TYR A CA 1
ATOM 793 C C . TYR A 1 96 ? -12.917 -8.056 2.170 1.00 88.56 96 TYR A C 1
ATOM 795 O O . TYR A 1 96 ? -13.826 -8.623 2.770 1.00 88.56 96 TYR A O 1
ATOM 803 N N . THR A 1 97 ? -11.812 -8.712 1.806 1.00 83.38 97 THR A N 1
ATOM 804 C CA . THR A 1 97 ? -11.604 -10.141 2.095 1.00 83.38 97 THR A CA 1
ATOM 805 C C . THR A 1 97 ? -11.541 -10.395 3.600 1.00 83.38 97 THR A C 1
ATOM 807 O O . THR A 1 97 ? -12.159 -11.338 4.090 1.00 83.38 97 THR A O 1
ATOM 810 N N . LEU A 1 98 ? -10.841 -9.539 4.350 1.00 81.50 98 LEU A N 1
ATOM 811 C CA . LEU A 1 98 ? -10.788 -9.621 5.810 1.00 81.50 98 LEU A CA 1
ATOM 812 C C . LEU A 1 98 ? -12.175 -9.421 6.431 1.00 81.50 98 LEU A C 1
ATOM 814 O O . LEU A 1 98 ? -12.559 -10.206 7.292 1.00 81.50 98 LEU A O 1
ATOM 818 N N . HIS A 1 99 ? -12.954 -8.456 5.939 1.00 85.44 99 HIS A N 1
ATOM 819 C CA . HIS A 1 99 ? -14.340 -8.264 6.358 1.00 85.44 99 HIS A CA 1
ATOM 820 C C . HIS A 1 99 ? -15.198 -9.514 6.098 1.00 85.44 99 HIS A C 1
ATOM 822 O O . HIS A 1 99 ? -15.925 -9.953 6.982 1.00 85.44 99 HIS A O 1
ATOM 828 N N . LEU A 1 100 ? -15.082 -10.149 4.925 1.00 86.00 100 LEU A N 1
ATOM 829 C CA . LEU A 1 100 ? -15.826 -11.378 4.623 1.00 86.00 100 LEU A CA 1
ATOM 830 C C . LEU A 1 100 ? -15.468 -12.548 5.553 1.00 86.00 100 LEU A C 1
ATOM 832 O O . LEU A 1 100 ? -16.337 -13.357 5.873 1.00 86.00 100 LEU A O 1
ATOM 836 N N . ILE A 1 101 ? -14.202 -12.664 5.961 1.00 78.94 101 ILE A N 1
ATOM 837 C CA . ILE A 1 101 ? -13.721 -13.776 6.795 1.00 78.94 101 ILE A CA 1
ATOM 838 C C . ILE A 1 101 ? -14.011 -13.532 8.282 1.00 78.94 101 ILE A C 1
ATOM 840 O O . ILE A 1 101 ? -14.395 -14.461 8.991 1.00 78.94 101 ILE A O 1
ATOM 844 N N . PHE A 1 102 ? -13.813 -12.302 8.760 1.00 78.88 102 PHE A N 1
ATOM 845 C CA . PHE A 1 102 ? -13.810 -11.970 10.189 1.00 78.88 102 PHE A CA 1
ATOM 846 C C . PHE A 1 102 ? -14.998 -11.107 10.635 1.00 78.88 102 PHE A C 1
ATOM 848 O O . PHE A 1 102 ? -15.196 -10.926 11.834 1.00 78.88 102 PHE A O 1
ATOM 855 N N . GLY A 1 103 ? -15.801 -10.593 9.701 1.00 79.00 103 GLY A N 1
ATOM 856 C CA . GLY A 1 103 ? -16.932 -9.698 9.961 1.00 79.00 103 GLY A CA 1
ATOM 857 C C . GLY A 1 103 ? -16.552 -8.228 10.173 1.00 79.00 103 GLY A C 1
ATOM 858 O O . GLY A 1 103 ? -17.444 -7.387 10.243 1.00 79.00 103 GLY A O 1
ATOM 859 N N . GLU A 1 104 ? -15.257 -7.916 10.269 1.00 77.75 104 GLU A N 1
ATOM 860 C CA . GLU A 1 104 ? -14.728 -6.553 10.366 1.00 77.75 104 GLU A CA 1
ATOM 861 C C . GLU A 1 104 ? -13.303 -6.497 9.786 1.00 77.75 104 GLU A C 1
ATOM 863 O O . GLU A 1 104 ? -12.503 -7.417 9.991 1.00 77.75 104 GLU A O 1
ATOM 868 N N . SER A 1 105 ? -12.978 -5.429 9.051 1.00 79.88 105 SER A N 1
ATOM 869 C CA . SER A 1 105 ? -11.609 -5.153 8.590 1.00 79.88 105 SER A CA 1
ATOM 870 C C . SER A 1 105 ? -10.858 -4.227 9.570 1.00 79.88 105 SER A C 1
ATOM 872 O O . SER A 1 105 ? -11.481 -3.457 10.304 1.00 79.88 105 SER A O 1
ATOM 874 N N . PRO A 1 106 ? -9.511 -4.230 9.578 1.00 72.19 106 PRO A N 1
ATOM 875 C CA . PRO A 1 106 ? -8.743 -3.362 10.476 1.00 72.19 106 PRO A CA 1
ATOM 876 C C . PRO A 1 106 ? -8.991 -1.864 10.237 1.00 72.19 106 PRO A C 1
ATOM 878 O O . PRO A 1 106 ? -8.915 -1.053 11.165 1.00 72.19 106 PRO A O 1
ATOM 881 N N . SER A 1 107 ? -9.300 -1.486 8.997 1.00 75.00 107 SER A N 1
ATOM 882 C CA . SER A 1 107 ? -9.553 -0.100 8.609 1.00 75.00 107 SER A CA 1
ATOM 883 C C . SER A 1 107 ? -10.993 0.362 8.861 1.00 75.00 107 SER A C 1
ATOM 885 O O . SER A 1 107 ? -11.223 1.558 9.052 1.00 75.00 107 SER A O 1
ATOM 887 N N . GLU A 1 108 ? -11.948 -0.567 8.942 1.00 79.88 108 GLU A N 1
ATOM 888 C CA . GLU A 1 108 ? -13.389 -0.283 8.945 1.00 79.88 108 GLU A CA 1
AT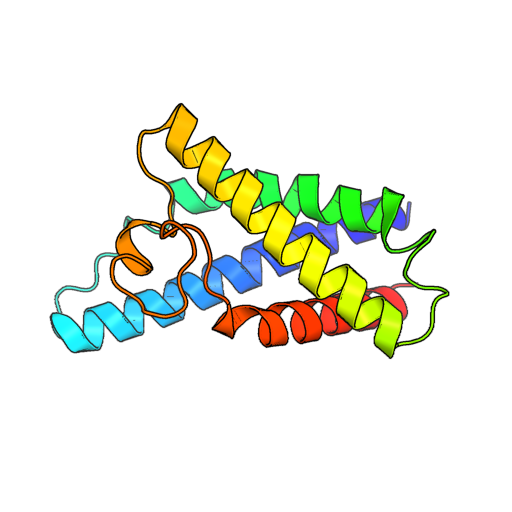OM 889 C C . GLU A 1 108 ? -13.824 0.618 10.103 1.00 79.88 108 GLU A C 1
ATOM 891 O O . GLU A 1 108 ? -14.480 1.646 9.913 1.00 79.88 108 GLU A O 1
ATOM 896 N N . SER A 1 109 ? -13.388 0.290 11.319 1.00 77.81 109 SER A N 1
AT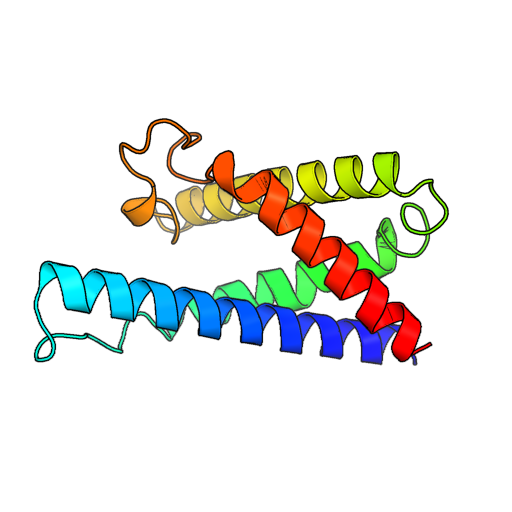OM 897 C CA . SER A 1 109 ? -13.685 1.081 12.519 1.00 77.81 109 SER A CA 1
ATOM 898 C C . SER A 1 109 ? -13.096 2.499 12.466 1.00 77.81 109 SER A C 1
ATOM 900 O O . SER A 1 109 ? -13.671 3.439 13.025 1.00 77.81 109 SER A O 1
ATOM 902 N N . HIS A 1 110 ? -11.974 2.675 11.765 1.00 74.94 110 HIS A N 1
ATOM 903 C CA . HIS A 1 110 ? -11.251 3.940 11.663 1.00 74.94 110 HIS A CA 1
ATOM 904 C C . HIS A 1 110 ? -11.813 4.858 10.575 1.00 74.94 110 HIS A C 1
ATOM 906 O O . HIS A 1 110 ? -11.764 6.089 10.709 1.00 74.94 110 HIS A O 1
ATOM 912 N N . TYR A 1 111 ? -12.319 4.280 9.486 1.00 83.50 111 TYR A N 1
ATOM 913 C CA . TYR A 1 111 ? -12.770 5.030 8.313 1.00 83.50 111 TYR A CA 1
ATOM 914 C C . TYR A 1 111 ? -14.278 5.266 8.292 1.00 83.50 111 TYR A C 1
ATOM 916 O O . TYR A 1 111 ? -14.731 6.133 7.541 1.00 83.50 111 TYR A O 1
ATOM 924 N N . ARG A 1 112 ? -15.032 4.606 9.179 1.00 85.94 112 ARG A N 1
ATOM 925 C CA . ARG A 1 112 ? -16.474 4.804 9.323 1.00 85.94 112 ARG A CA 1
ATOM 926 C C . ARG A 1 112 ? -16.865 6.275 9.428 1.00 85.94 112 ARG A C 1
ATOM 928 O O . ARG A 1 112 ? -16.429 7.007 10.321 1.00 85.94 112 ARG A O 1
ATOM 935 N N . GLY A 1 113 ? -17.721 6.704 8.502 1.00 85.50 113 GLY A N 1
ATOM 936 C CA . GLY A 1 113 ? -18.267 8.064 8.456 1.00 85.50 113 GLY A CA 1
ATOM 937 C C . GLY A 1 113 ? -17.292 9.136 7.954 1.00 85.50 113 GLY A C 1
ATOM 938 O O . GLY A 1 113 ? -17.592 10.328 8.063 1.00 85.50 113 GLY A O 1
ATOM 939 N N . LYS A 1 114 ? -16.127 8.760 7.410 1.00 88.00 114 LYS A N 1
ATOM 940 C CA . LYS A 1 114 ? -15.231 9.699 6.718 1.00 88.00 114 LYS A CA 1
ATOM 941 C C . LYS A 1 114 ? -15.735 9.935 5.294 1.00 88.00 114 LYS A C 1
ATOM 943 O O . LYS A 1 114 ? -16.034 8.988 4.574 1.00 88.00 114 LYS A O 1
ATOM 948 N N . TYR A 1 115 ? -15.800 11.200 4.879 1.00 90.94 115 TYR A N 1
ATOM 949 C CA . TYR A 1 115 ? -16.381 11.604 3.589 1.00 90.94 115 TYR A CA 1
AT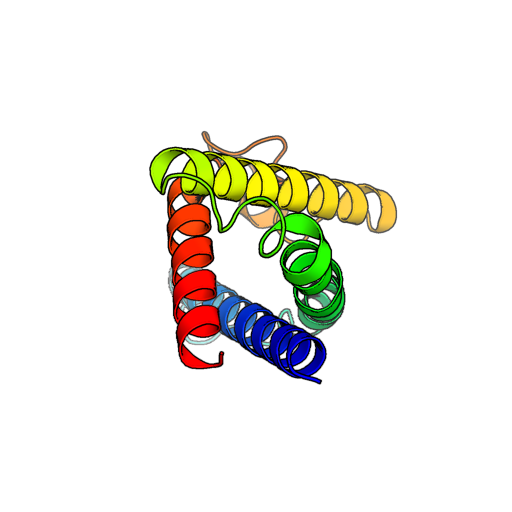OM 950 C C . TYR A 1 115 ? -15.635 11.053 2.364 1.00 90.94 115 TYR A C 1
ATOM 952 O O . TYR A 1 115 ? -16.217 10.935 1.293 1.00 90.94 115 TYR A O 1
ATOM 960 N N . ASP A 1 116 ? -14.347 10.751 2.516 1.00 91.06 116 ASP A N 1
ATOM 961 C CA . ASP A 1 116 ? -13.464 10.234 1.473 1.00 91.06 116 ASP A CA 1
ATOM 962 C C . ASP A 1 116 ? -13.195 8.731 1.620 1.00 91.06 116 ASP A C 1
ATOM 964 O O . ASP A 1 116 ? -12.258 8.212 1.009 1.00 91.06 116 ASP A O 1
ATOM 968 N N . SER A 1 117 ? -13.972 8.045 2.464 1.00 92.06 117 SER A N 1
ATOM 969 C CA . SER A 1 117 ? -13.901 6.594 2.603 1.00 92.06 117 SER A CA 1
ATOM 970 C C . SER A 1 117 ? -14.723 5.890 1.527 1.00 92.06 117 SER A C 1
ATOM 972 O O . SER A 1 117 ? -15.773 6.374 1.104 1.00 92.06 117 SER A O 1
ATOM 974 N N . VAL A 1 118 ? -14.251 4.723 1.096 1.00 91.31 118 VAL A N 1
ATOM 975 C CA . VAL A 1 118 ? -14.998 3.826 0.208 1.00 91.31 118 VAL A CA 1
ATOM 976 C C . VAL A 1 118 ? -15.353 2.575 0.999 1.00 91.31 118 VAL A C 1
ATOM 978 O O . VAL A 1 118 ? -14.464 1.793 1.335 1.00 91.31 118 VAL A O 1
ATOM 981 N N . HIS A 1 119 ? -16.645 2.412 1.305 1.00 92.31 119 HIS A N 1
ATOM 982 C CA . HIS A 1 119 ? -17.185 1.311 2.120 1.00 92.31 119 HIS A CA 1
ATOM 983 C C . HIS A 1 119 ? -16.450 1.111 3.454 1.00 92.31 119 HIS A C 1
ATOM 985 O O . HIS A 1 119 ? -16.299 -0.014 3.907 1.00 92.31 119 HIS A O 1
ATOM 991 N N . ASP A 1 120 ? -15.931 2.190 4.044 1.00 89.75 120 ASP A N 1
ATOM 992 C CA . ASP A 1 120 ? -15.093 2.160 5.247 1.00 89.75 120 ASP A CA 1
ATOM 993 C C . ASP A 1 120 ? -13.786 1.336 5.107 1.00 89.75 120 ASP A C 1
ATOM 995 O O . ASP A 1 120 ? -13.026 1.213 6.059 1.00 89.75 120 ASP A O 1
ATOM 999 N N . PHE A 1 121 ? -13.443 0.823 3.922 1.00 86.19 121 PHE A N 1
ATOM 1000 C CA . PHE A 1 121 ? -12.268 -0.034 3.732 1.00 86.19 121 PHE A CA 1
ATOM 1001 C C . PHE A 1 121 ? -10.999 0.736 3.387 1.00 86.19 121 PHE A C 1
ATOM 1003 O O . PHE A 1 121 ? -9.926 0.398 3.881 1.00 86.19 121 PHE A O 1
ATOM 1010 N N . ILE A 1 122 ? -11.118 1.768 2.553 1.00 87.94 122 ILE A N 1
ATOM 1011 C CA . ILE A 1 122 ? -9.994 2.597 2.095 1.00 87.94 122 ILE A CA 1
ATOM 1012 C C . ILE A 1 122 ? -10.355 4.077 2.170 1.00 87.94 122 ILE A C 1
ATOM 1014 O O . ILE A 1 122 ? -11.539 4.424 2.186 1.00 87.94 122 ILE A O 1
ATOM 1018 N N . ARG A 1 123 ? -9.347 4.957 2.152 1.00 88.31 123 ARG A N 1
ATOM 1019 C CA . ARG A 1 123 ? -9.532 6.414 2.052 1.00 88.31 123 ARG A CA 1
ATOM 1020 C C . ARG A 1 123 ? -8.830 6.992 0.838 1.00 88.31 123 ARG A C 1
ATOM 1022 O O . ARG A 1 123 ? -7.614 6.887 0.719 1.00 88.31 123 ARG A O 1
ATOM 1029 N N . LEU A 1 124 ? -9.578 7.706 0.002 1.00 88.50 124 LEU A N 1
ATOM 1030 C CA . LEU A 1 124 ? -9.050 8.304 -1.227 1.00 88.50 124 LEU A CA 1
ATOM 1031 C C . LEU A 1 124 ? -7.967 9.359 -0.962 1.00 88.50 124 LEU A C 1
ATOM 1033 O O . LEU A 1 124 ? -7.087 9.564 -1.795 1.00 88.50 124 LEU A O 1
ATOM 1037 N N . SER A 1 125 ? -7.980 10.006 0.210 1.00 86.06 125 SER A N 1
ATOM 1038 C CA . SER A 1 125 ? -6.916 10.941 0.598 1.00 86.06 125 SER A CA 1
ATOM 1039 C C . SER A 1 125 ? -5.545 10.287 0.795 1.00 86.06 125 SER A C 1
ATOM 1041 O O . SER A 1 125 ? -4.548 11.008 0.821 1.00 86.06 125 SER A O 1
ATOM 1043 N N . TYR A 1 126 ? -5.460 8.957 0.911 1.00 82.25 126 TYR A N 1
ATOM 1044 C CA . TYR A 1 126 ? -4.187 8.237 1.035 1.00 82.25 126 TYR A CA 1
ATOM 1045 C C . TYR A 1 126 ? -3.567 7.869 -0.313 1.00 82.25 126 TYR A C 1
ATOM 1047 O O . TYR A 1 126 ? -2.394 7.510 -0.358 1.00 82.25 126 TYR A O 1
ATOM 1055 N N . PHE A 1 127 ? -4.285 8.061 -1.423 1.00 84.81 127 PHE A N 1
ATOM 1056 C CA . PHE A 1 127 ? -3.758 7.799 -2.761 1.00 84.81 127 PHE A CA 1
ATOM 1057 C C . PHE A 1 127 ? -2.393 8.465 -3.034 1.00 84.81 127 PHE A C 1
ATOM 1059 O O . PHE A 1 127 ? -1.484 7.771 -3.493 1.00 84.81 127 PHE A O 1
ATOM 1066 N N . PRO A 1 128 ? -2.162 9.757 -2.706 1.00 83.62 128 PRO A N 1
ATOM 1067 C CA . PRO A 1 128 ? -0.849 10.373 -2.905 1.00 83.62 128 PRO A CA 1
ATOM 1068 C C . PRO A 1 128 ? 0.244 9.754 -2.026 1.00 83.62 128 PRO A C 1
ATOM 1070 O O . PRO A 1 128 ? 1.398 9.694 -2.442 1.00 83.62 128 PRO A O 1
ATOM 1073 N N . ILE A 1 129 ? -0.112 9.287 -0.825 1.00 82.62 129 ILE A N 1
ATOM 1074 C CA . ILE A 1 129 ? 0.827 8.659 0.111 1.00 82.62 129 ILE A CA 1
ATOM 1075 C C . ILE A 1 129 ? 1.317 7.335 -0.474 1.00 82.62 129 ILE A C 1
ATOM 1077 O O . ILE A 1 129 ? 2.524 7.118 -0.520 1.00 82.62 129 ILE A O 1
ATOM 1081 N N . PHE A 1 130 ? 0.417 6.516 -1.026 1.00 81.69 130 PHE A N 1
ATOM 1082 C CA . PHE A 1 130 ? 0.792 5.256 -1.675 1.00 81.69 130 PHE A CA 1
ATOM 1083 C C . PHE A 1 130 ? 1.715 5.453 -2.877 1.00 81.69 130 PHE A C 1
ATOM 1085 O O . PHE A 1 130 ? 2.634 4.666 -3.083 1.00 81.69 130 PHE A O 1
ATOM 1092 N N . ILE A 1 131 ? 1.526 6.523 -3.655 1.00 85.75 131 ILE A N 1
ATOM 1093 C CA . ILE A 1 131 ? 2.437 6.849 -4.763 1.00 85.75 131 ILE A CA 1
ATOM 1094 C C . ILE A 1 131 ? 3.833 7.200 -4.234 1.00 85.75 131 ILE A C 1
ATOM 1096 O O . ILE A 1 131 ? 4.832 6.711 -4.762 1.00 85.75 131 ILE A O 1
ATOM 1100 N N . ILE A 1 132 ? 3.915 8.039 -3.197 1.00 85.38 132 ILE A N 1
ATOM 1101 C CA . ILE A 1 132 ? 5.193 8.429 -2.583 1.00 85.38 132 ILE A CA 1
ATOM 1102 C C . ILE A 1 132 ? 5.907 7.201 -2.012 1.00 85.38 132 ILE A C 1
ATOM 1104 O O . ILE A 1 132 ? 7.104 7.025 -2.232 1.00 85.38 132 ILE A O 1
ATOM 1108 N N . GLU A 1 133 ? 5.170 6.338 -1.318 1.00 80.19 133 GLU A N 1
ATOM 1109 C CA . GLU A 1 133 ? 5.693 5.103 -0.742 1.00 80.19 133 GLU A CA 1
ATOM 1110 C C . GLU A 1 133 ? 6.220 4.154 -1.829 1.00 80.19 133 GLU A C 1
ATOM 1112 O O . GLU A 1 133 ? 7.328 3.632 -1.715 1.00 80.19 133 GLU A O 1
ATOM 1117 N N . ALA A 1 134 ? 5.494 4.012 -2.942 1.00 82.94 134 ALA A N 1
ATOM 1118 C CA . ALA A 1 134 ? 5.927 3.214 -4.084 1.00 82.94 134 ALA A CA 1
ATOM 1119 C C . ALA A 1 134 ? 7.267 3.691 -4.661 1.00 82.94 134 ALA A C 1
ATOM 1121 O O . ALA A 1 134 ? 8.159 2.881 -4.911 1.00 82.94 134 ALA A O 1
ATOM 1122 N N . PHE A 1 135 ? 7.443 5.004 -4.832 1.00 86.69 135 PHE A N 1
ATOM 1123 C CA . PHE A 1 135 ? 8.713 5.562 -5.302 1.00 86.69 135 PHE A CA 1
ATOM 1124 C C . PHE A 1 135 ? 9.834 5.459 -4.267 1.00 86.69 135 PHE A C 1
ATOM 1126 O O . PHE A 1 135 ? 10.993 5.286 -4.643 1.00 86.69 135 PHE A O 1
ATOM 1133 N N . ALA A 1 136 ? 9.523 5.524 -2.971 1.00 83.50 136 ALA A N 1
ATOM 1134 C CA . ALA A 1 136 ? 10.508 5.253 -1.928 1.00 83.50 136 ALA A CA 1
ATOM 1135 C C . ALA A 1 136 ? 10.999 3.797 -2.006 1.00 83.50 136 ALA A C 1
ATOM 1137 O O . ALA A 1 136 ? 12.200 3.542 -1.924 1.00 83.50 136 ALA A O 1
ATOM 1138 N N . PHE A 1 137 ? 10.090 2.852 -2.249 1.00 78.31 137 PHE A N 1
ATOM 1139 C CA . PHE A 1 137 ? 10.421 1.451 -2.490 1.00 78.31 137 PHE A CA 1
ATOM 1140 C C . PHE A 1 137 ? 11.249 1.240 -3.765 1.00 78.31 137 PHE A C 1
ATOM 1142 O O . PHE A 1 137 ? 12.222 0.485 -3.725 1.00 78.31 137 PHE A O 1
ATOM 1149 N N . GLU A 1 138 ? 10.938 1.943 -4.860 1.00 81.69 138 GLU A N 1
ATOM 1150 C CA . GLU A 1 138 ? 11.785 1.956 -6.062 1.00 81.69 138 GLU A CA 1
ATOM 1151 C C . GLU A 1 138 ? 13.205 2.455 -5.763 1.00 81.69 138 GLU A C 1
ATOM 1153 O O . GLU A 1 138 ? 14.184 1.843 -6.183 1.00 81.69 138 GLU A O 1
ATOM 1158 N N . LEU A 1 139 ? 13.335 3.561 -5.024 1.00 82.81 139 LEU A N 1
ATOM 1159 C CA . LEU A 1 139 ? 14.637 4.139 -4.690 1.00 82.81 139 LEU A CA 1
ATOM 1160 C C . LEU A 1 139 ? 15.475 3.173 -3.853 1.00 82.81 139 LEU A C 1
ATOM 1162 O O . LEU A 1 139 ? 16.660 2.980 -4.119 1.00 82.81 139 LEU A O 1
ATOM 1166 N N . ILE A 1 140 ? 14.844 2.548 -2.860 1.00 74.69 140 ILE A N 1
ATOM 1167 C CA . ILE A 1 140 ? 15.472 1.517 -2.045 1.00 74.69 140 ILE A CA 1
ATOM 1168 C C . ILE A 1 140 ? 15.923 0.358 -2.944 1.00 74.69 140 ILE A C 1
ATOM 1170 O O . ILE A 1 140 ? 17.080 -0.043 -2.872 1.00 74.69 140 ILE A O 1
ATOM 1174 N N . TYR A 1 141 ? 15.063 -0.137 -3.839 1.00 74.12 141 TYR A N 1
ATOM 1175 C CA . TYR A 1 141 ? 15.434 -1.172 -4.807 1.00 74.12 141 TYR A CA 1
ATOM 1176 C C . TYR A 1 141 ? 16.672 -0.788 -5.630 1.00 74.12 141 TYR A C 1
ATOM 1178 O O . TYR A 1 141 ? 17.614 -1.575 -5.713 1.00 74.12 141 TYR A O 1
ATOM 1186 N N . ALA A 1 142 ? 16.700 0.430 -6.175 1.00 76.56 142 ALA A N 1
ATOM 1187 C CA . ALA A 1 142 ? 17.820 0.941 -6.959 1.00 76.56 142 ALA A CA 1
ATOM 1188 C C . ALA A 1 142 ? 19.133 1.058 -6.166 1.00 76.56 142 ALA A C 1
ATOM 1190 O O . ALA A 1 142 ? 20.198 1.047 -6.768 1.00 76.56 142 ALA A O 1
ATOM 1191 N N . TRP A 1 143 ? 19.086 1.196 -4.838 1.00 75.12 143 TRP A N 1
ATOM 1192 C CA . TRP A 1 143 ? 20.289 1.224 -3.996 1.00 75.12 143 TRP A CA 1
ATOM 1193 C C . TRP A 1 143 ? 20.858 -0.161 -3.687 1.00 75.12 143 TRP A C 1
ATOM 1195 O O . TRP A 1 143 ? 22.036 -0.270 -3.349 1.00 75.12 143 TRP A O 1
ATOM 1205 N N . PHE A 1 144 ? 20.035 -1.208 -3.757 1.00 68.56 144 PHE A N 1
ATOM 1206 C CA . PHE A 1 144 ? 20.438 -2.580 -3.431 1.00 68.56 144 PHE A CA 1
ATOM 1207 C C . PHE A 1 144 ? 20.810 -3.431 -4.658 1.00 68.56 144 PHE A C 1
ATOM 1209 O O . PHE A 1 144 ? 21.281 -4.557 -4.471 1.00 68.56 144 PHE A O 1
ATOM 1216 N N . MET A 1 145 ? 20.611 -2.911 -5.873 1.00 65.00 145 MET A N 1
ATOM 1217 C CA . MET A 1 145 ? 20.936 -3.539 -7.163 1.00 65.00 145 MET A CA 1
ATOM 1218 C C . MET A 1 145 ? 22.077 -2.807 -7.862 1.00 65.00 145 MET A C 1
ATOM 1220 O O . MET A 1 145 ? 22.917 -3.508 -8.468 1.00 65.00 145 MET A O 1
#

Sequence (145 aa):
MDYLKLGLLFSAFGCFFEVVFTSIYDSIVQYIKEGRKKVDVRFFGYWSILYILVYGVVLSSFWILVAVPYVYPLDWGLRGFIYGLCFHAGEYICMYTLHLIFGESPSESHYRGKYDSVHDFIRLSYFPIFIIEAFAFELIYAWFM

Foldseek 3Di:
DLLVVLLVVQLVCQLVVVLVVCVVVLCVVCCVPPNDPPSDPPVSPPVSVVSSCCRNPVVSCCCSVPCVPPLVVDDLVSSLVVQLVCVQVSQQVSQVVCCVVPVGGPQQVVQPPPPQDDNSRDGPVCSVVRSVVVVVSVVVSVVSD

Secondary structure (DSSP, 8-state):
-HHHHHHHHHHHHHHHHHHHHHHHHHHHHHHHHH-TT---GGGGTHHHHHHHHIIIIIIHHHIIIIIIIIITTS-HHHHHHHHHHHHHHHHHHHHHHHHHHHSS-TTHHHHTT-TTEETTTEEGGGHHHHHHHHHHHHHHHHHH-

pLDDT: mean 75.42, std 12.22, range [43.03, 93.5]

Radius of gyration: 16.28 Å; chains: 1; bounding box: 39×27×49 Å